Protein AF-A0A2K2CGJ8-F1 (afdb_monomer_lite)

Foldseek 3Di:
DFDDPVPPGPPDAPVVLLLLLVLLVVVQCVQAPVDDPDDDPSVVSNVVSVVVNQVQK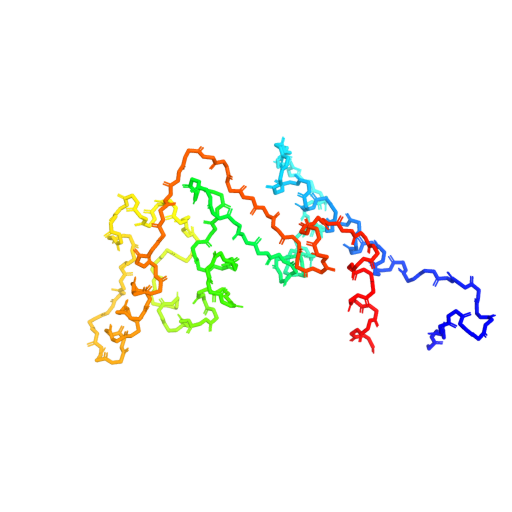AKDAALQQSAQQAQHRDFDDHGNCVVCVVLCVFFPCNRDTPNVCVVVVNPNSDGDDDDDPVVVVSVVVVCVRCVPDDHHPDHMHIFGNQDPVSDRDSVSSSVVVVVVD

Organism: Brachypodium distachyon (NCBI:txid15368)

pLDDT: mean 85.54, std 14.98, range [33.69, 97.56]

Radius of gyration: 19.13 Å; chains: 1; bounding box: 51×30×54 Å

Structure (mmCIF, N/CA/C/O backbone):
data_AF-A0A2K2CGJ8-F1
#
_entry.id   AF-A0A2K2CGJ8-F1
#
loop_
_atom_site.group_PDB
_atom_site.id
_atom_site.type_symbol
_atom_site.label_atom_id
_atom_site.label_alt_id
_atom_site.label_comp_id
_atom_site.label_asym_id
_atom_site.label_entity_id
_atom_site.label_seq_id
_atom_site.pdbx_PDB_ins_code
_atom_site.Cartn_x
_atom_site.Cartn_y
_atom_site.Cartn_z
_atom_site.occupancy
_atom_site.B_iso_or_equiv
_atom_site.auth_seq_id
_atom_site.auth_comp_id
_atom_site.auth_asym_id
_atom_site.auth_atom_id
_atom_site.pdbx_PDB_model_num
ATOM 1 N N . MET A 1 1 ? -27.701 -12.962 18.235 1.00 35.16 1 MET A N 1
ATOM 2 C CA . MET A 1 1 ? -28.283 -11.720 17.684 1.00 35.16 1 MET A CA 1
ATOM 3 C C . MET A 1 1 ? -28.213 -10.652 18.763 1.00 35.16 1 MET A C 1
ATOM 5 O O . MET A 1 1 ? -28.939 -10.769 19.740 1.00 35.16 1 MET A O 1
ATOM 9 N N . SER A 1 2 ? -27.298 -9.686 18.664 1.00 40.91 2 SER A N 1
ATOM 10 C CA . SER A 1 2 ? -27.231 -8.554 19.600 1.00 40.91 2 SER A CA 1
ATOM 11 C C . SER A 1 2 ? -27.582 -7.255 18.868 1.00 40.91 2 SER A C 1
ATOM 13 O O . SER A 1 2 ? -27.025 -6.940 17.819 1.00 40.91 2 SER A O 1
ATOM 15 N N . PHE A 1 3 ? -28.570 -6.538 19.408 1.00 33.69 3 PHE A N 1
ATOM 16 C CA . PHE A 1 3 ? -29.166 -5.333 18.823 1.00 33.69 3 PHE A CA 1
ATOM 17 C C . PHE A 1 3 ? -28.348 -4.058 19.113 1.00 33.69 3 PHE A C 1
ATOM 19 O O . PHE A 1 3 ? -27.523 -4.011 20.030 1.00 33.69 3 PHE A O 1
ATOM 26 N N . SER A 1 4 ? -28.560 -3.016 18.300 1.00 45.44 4 SER A N 1
ATOM 27 C CA . SER A 1 4 ? -27.913 -1.698 18.390 1.00 45.44 4 SER A CA 1
ATOM 28 C C . SER A 1 4 ? -28.458 -0.824 19.537 1.00 45.44 4 SER A C 1
ATOM 30 O O . SER A 1 4 ? -29.501 -1.099 20.128 1.00 45.44 4 SER A O 1
ATOM 32 N N . ARG A 1 5 ? -27.702 0.237 19.875 1.00 46.09 5 ARG A N 1
ATOM 33 C CA . ARG A 1 5 ? -27.913 1.130 21.037 1.00 46.09 5 ARG A CA 1
ATOM 34 C C . ARG A 1 5 ? -29.279 1.818 21.083 1.00 46.09 5 ARG A C 1
ATOM 36 O O . ARG A 1 5 ? -29.702 2.197 22.169 1.00 46.09 5 ARG A O 1
ATOM 43 N N . ASP A 1 6 ? -29.966 1.927 19.953 1.00 50.62 6 ASP A N 1
ATOM 44 C CA . ASP A 1 6 ? -31.247 2.632 19.856 1.00 50.62 6 ASP A CA 1
ATOM 45 C C . ASP A 1 6 ? -32.435 1.808 20.391 1.00 50.62 6 ASP A C 1
ATOM 47 O O . ASP A 1 6 ? -33.564 2.288 20.397 1.00 50.62 6 ASP A O 1
ATOM 51 N N . GLN A 1 7 ? -32.193 0.578 20.872 1.00 41.41 7 GLN A N 1
ATOM 52 C CA . GLN A 1 7 ? -33.225 -0.320 21.413 1.00 41.41 7 GLN A CA 1
ATOM 53 C C . GLN A 1 7 ? -32.940 -0.837 22.837 1.00 41.41 7 GLN A C 1
ATOM 55 O O . GLN A 1 7 ? -33.386 -1.919 23.207 1.00 41.41 7 GLN A O 1
ATOM 60 N N . GLY A 1 8 ? -32.188 -0.098 23.660 1.00 45.44 8 GLY A N 1
ATOM 61 C CA . GLY A 1 8 ? -32.084 -0.418 25.095 1.00 45.44 8 GLY A CA 1
ATOM 62 C C . GLY A 1 8 ? -31.336 -1.717 25.442 1.00 45.44 8 GLY A C 1
ATOM 63 O O . GLY A 1 8 ? -31.519 -2.260 26.528 1.00 45.44 8 GLY A O 1
ATOM 64 N N . GLY A 1 9 ? -30.470 -2.222 24.557 1.00 47.44 9 GLY A N 1
ATOM 65 C CA . GLY A 1 9 ? -29.533 -3.302 24.887 1.00 47.44 9 GLY A CA 1
ATOM 66 C C . GLY A 1 9 ? -28.352 -2.798 25.730 1.00 47.44 9 GLY A C 1
ATOM 67 O O . GLY A 1 9 ? -27.895 -1.676 25.525 1.00 47.44 9 GLY A O 1
ATOM 68 N N . LEU A 1 10 ? -27.811 -3.639 26.628 1.00 52.38 10 LEU A N 1
ATOM 69 C CA . LEU A 1 10 ? -26.759 -3.350 27.634 1.00 52.38 10 LEU A CA 1
ATOM 70 C C . LEU A 1 10 ? -25.434 -2.721 27.126 1.00 52.38 10 LEU A C 1
ATOM 72 O O . LEU A 1 10 ? -24.493 -2.551 27.897 1.00 52.38 10 LEU A O 1
ATOM 76 N N . GLY A 1 11 ? -25.310 -2.388 25.840 1.00 57.31 11 GLY A N 1
ATOM 77 C CA . GLY A 1 11 ? -24.117 -1.750 25.285 1.00 57.31 11 GLY A CA 1
ATOM 78 C C . GLY A 1 11 ? -22.876 -2.643 25.292 1.00 57.31 11 GLY A C 1
ATOM 79 O O . GLY A 1 11 ? -21.769 -2.117 25.176 1.00 57.31 11 GLY A O 1
ATOM 80 N N . VAL A 1 12 ? -23.051 -3.965 25.420 1.00 58.34 12 VAL A N 1
ATOM 81 C CA . VAL A 1 12 ? -21.955 -4.939 25.457 1.00 58.34 12 VAL A CA 1
ATOM 82 C C . VAL A 1 12 ? -21.163 -4.838 24.157 1.00 58.34 12 VAL A C 1
ATOM 84 O O . VAL A 1 12 ? -21.671 -5.101 23.067 1.00 58.34 12 VAL A O 1
ATOM 87 N N . THR A 1 13 ? -19.918 -4.386 24.272 1.00 70.44 13 THR A N 1
ATOM 88 C CA . THR A 1 13 ? -18.966 -4.354 23.165 1.00 70.44 13 THR A CA 1
ATOM 89 C C . THR A 1 13 ? -18.652 -5.775 22.727 1.00 70.44 13 THR A C 1
ATOM 91 O O . THR A 1 13 ? -18.338 -6.604 23.579 1.00 70.44 13 THR A O 1
ATOM 94 N N . ASP A 1 14 ? -18.674 -6.030 21.419 1.00 86.44 14 ASP A N 1
ATOM 95 C CA . ASP A 1 14 ? -18.171 -7.283 20.863 1.00 86.44 14 ASP A CA 1
ATOM 96 C C . ASP A 1 14 ? -16.671 -7.377 21.184 1.00 86.44 14 ASP A C 1
ATOM 98 O O . ASP A 1 14 ? -15.862 -6.559 20.722 1.00 86.44 14 ASP A O 1
ATOM 102 N N . LEU A 1 15 ? -16.326 -8.312 22.072 1.00 86.81 15 LEU A N 1
ATOM 103 C CA . LEU A 1 15 ? -14.975 -8.466 22.601 1.00 86.81 15 LEU A CA 1
ATOM 104 C C . LEU A 1 15 ? -13.996 -8.926 21.519 1.00 86.81 15 LEU A C 1
ATOM 106 O O . LEU A 1 15 ? -12.840 -8.499 21.547 1.00 86.81 15 LEU A O 1
ATOM 110 N N . ASP A 1 16 ? -14.457 -9.696 20.534 1.00 89.31 16 ASP A N 1
ATOM 111 C CA . ASP A 1 16 ? -13.624 -10.181 19.438 1.00 89.31 16 ASP A CA 1
ATOM 112 C C . ASP A 1 16 ? -13.281 -9.033 18.490 1.00 89.31 16 ASP A C 1
ATOM 114 O O . ASP A 1 16 ? -12.104 -8.775 18.216 1.00 89.31 16 ASP A O 1
ATOM 118 N N . ILE A 1 17 ? -14.278 -8.240 18.081 1.00 90.44 17 ILE A N 1
ATOM 119 C CA . ILE A 1 17 ? -14.049 -7.034 17.267 1.00 90.44 17 ILE A CA 1
ATOM 120 C C . ILE A 1 17 ? -13.163 -6.039 18.023 1.00 90.44 17 ILE A C 1
ATOM 122 O O . ILE A 1 17 ? -12.276 -5.398 17.440 1.00 90.44 17 ILE A O 1
ATOM 126 N N . LYS A 1 18 ? -13.372 -5.895 19.336 1.00 90.62 18 LYS A N 1
ATOM 127 C CA . LYS A 1 18 ? -12.548 -5.024 20.177 1.00 90.62 18 LYS A CA 1
ATOM 128 C C . LYS A 1 18 ? -11.099 -5.506 20.230 1.00 90.62 18 LYS A C 1
ATOM 130 O O . LYS A 1 18 ? -10.203 -4.672 20.084 1.00 90.62 18 LYS A O 1
ATOM 135 N N . ASN A 1 19 ? -10.867 -6.808 20.388 1.00 92.00 19 ASN A N 1
ATOM 136 C CA . ASN A 1 19 ? -9.536 -7.408 20.387 1.00 92.00 19 ASN A CA 1
ATOM 137 C C . ASN A 1 19 ? -8.836 -7.216 19.032 1.00 92.00 19 ASN A C 1
ATOM 139 O O . ASN A 1 19 ? -7.721 -6.694 18.990 1.00 92.00 19 ASN A O 1
ATOM 143 N N . ILE A 1 20 ? -9.525 -7.501 17.918 1.00 92.38 20 ILE A N 1
ATOM 144 C CA . ILE A 1 20 ? -9.023 -7.238 16.556 1.00 92.38 20 ILE A CA 1
ATOM 145 C C . ILE A 1 20 ? -8.620 -5.768 16.412 1.00 92.38 20 ILE A C 1
ATOM 147 O O . ILE A 1 20 ? -7.533 -5.450 15.928 1.00 92.38 20 ILE A O 1
ATOM 151 N N . SER A 1 21 ? -9.466 -4.854 16.891 1.00 93.00 21 SER A N 1
ATOM 152 C CA . SER A 1 21 ? -9.197 -3.420 16.799 1.00 93.00 21 SER 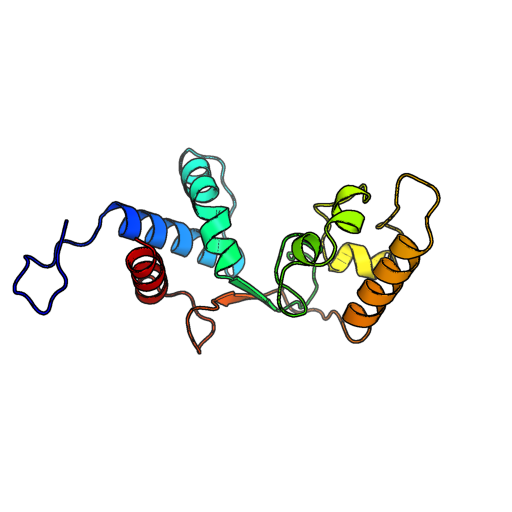A CA 1
ATOM 153 C C . SER A 1 21 ? -7.973 -2.987 17.610 1.00 93.00 21 SER A C 1
ATOM 155 O O . SER A 1 21 ? -7.242 -2.085 17.196 1.00 93.00 21 SER A O 1
ATOM 157 N N . LEU A 1 22 ? -7.721 -3.617 18.758 1.00 92.25 22 LEU A N 1
ATOM 158 C CA . LEU A 1 22 ? -6.537 -3.355 19.576 1.00 92.25 22 LEU A CA 1
ATOM 159 C C . LEU A 1 22 ? -5.265 -3.910 18.929 1.00 92.25 22 LEU A C 1
ATOM 161 O O . LEU A 1 22 ? -4.258 -3.206 18.894 1.00 92.25 22 LEU A O 1
ATOM 165 N N . LEU A 1 23 ? -5.307 -5.115 18.360 1.00 92.88 23 LEU A N 1
ATOM 166 C CA . LEU A 1 23 ? -4.177 -5.686 17.620 1.00 92.88 23 LEU A CA 1
ATOM 167 C C . LEU A 1 23 ? -3.825 -4.837 16.386 1.00 92.88 23 LEU A C 1
ATOM 169 O O . LEU A 1 23 ? -2.656 -4.525 16.163 1.00 92.88 23 LEU A O 1
ATOM 173 N N . CYS A 1 24 ? -4.822 -4.347 15.644 1.00 92.81 24 CYS A N 1
ATOM 174 C CA . CYS A 1 24 ? -4.601 -3.406 14.542 1.00 92.81 24 CYS A CA 1
ATOM 175 C C . CYS A 1 24 ? -4.006 -2.065 15.004 1.00 92.81 24 CYS A C 1
ATOM 177 O O . CYS A 1 24 ? -3.201 -1.479 14.284 1.00 92.81 24 CYS A O 1
ATOM 179 N N . LYS A 1 25 ? -4.336 -1.587 16.213 1.00 91.81 25 LYS A N 1
ATOM 180 C CA . LYS A 1 25 ? -3.686 -0.399 16.793 1.00 91.81 25 LYS A CA 1
ATOM 181 C C . LYS A 1 25 ? -2.189 -0.627 17.001 1.00 91.81 25 LYS A C 1
ATOM 183 O O . LYS A 1 25 ? -1.398 0.288 16.800 1.00 91.81 25 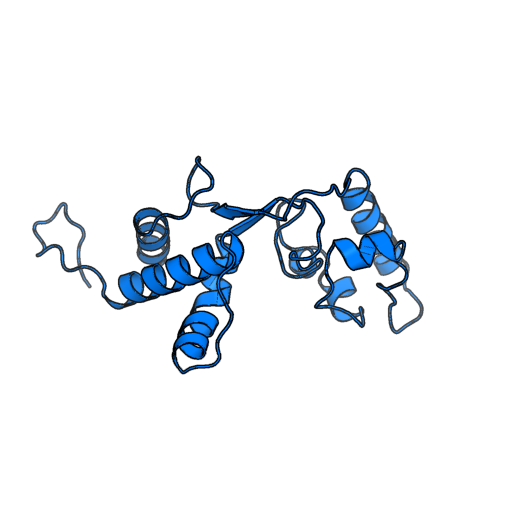LYS A O 1
ATOM 188 N N . TRP A 1 26 ? -1.798 -1.831 17.411 1.00 90.69 26 TRP A N 1
ATOM 189 C CA . TRP A 1 26 ? -0.388 -2.187 17.547 1.00 90.69 26 TRP A CA 1
ATOM 190 C C . TRP A 1 26 ? 0.318 -2.277 16.195 1.00 90.69 26 TRP A C 1
ATOM 192 O O . TRP A 1 26 ? 1.419 -1.747 16.069 1.00 90.69 26 TRP A O 1
ATOM 202 N N . LEU A 1 27 ? -0.324 -2.851 15.172 1.00 90.75 27 LEU A N 1
ATOM 203 C CA . LEU A 1 27 ? 0.196 -2.812 13.799 1.00 90.75 27 LEU A CA 1
ATOM 204 C C . LEU A 1 27 ? 0.385 -1.372 13.302 1.00 90.75 27 LEU A C 1
ATOM 206 O O . LEU A 1 27 ? 1.431 -1.058 12.750 1.00 90.75 27 LEU A O 1
ATOM 210 N N . TRP A 1 28 ? -0.571 -0.475 13.568 1.00 91.94 28 TRP A N 1
ATOM 211 C CA . TRP A 1 28 ? -0.449 0.943 13.213 1.00 91.94 28 TRP A CA 1
ATOM 212 C C . TRP A 1 28 ? 0.797 1.599 13.806 1.00 91.94 28 TRP A C 1
ATOM 214 O O . TRP A 1 28 ? 1.510 2.316 13.103 1.00 91.94 28 TRP A O 1
ATOM 224 N N . LYS A 1 29 ? 1.067 1.335 15.088 1.00 88.69 29 LYS A N 1
ATOM 225 C CA . LYS A 1 29 ? 2.272 1.832 15.755 1.00 88.69 29 LYS A CA 1
ATOM 226 C C . LYS A 1 29 ? 3.533 1.272 15.117 1.00 88.69 29 LYS A C 1
ATOM 228 O O . LYS A 1 29 ? 4.439 2.030 14.839 1.00 88.69 29 LYS A O 1
ATOM 233 N N . LEU A 1 30 ? 3.582 -0.026 14.823 1.00 86.38 30 LEU A N 1
ATOM 234 C CA . LEU A 1 30 ? 4.751 -0.641 14.182 1.00 86.38 30 LEU A CA 1
ATOM 235 C C . LEU A 1 30 ? 5.050 -0.084 12.780 1.00 86.38 30 LEU A C 1
ATOM 237 O O . LEU A 1 30 ? 6.194 -0.151 12.340 1.00 86.38 30 LEU A O 1
ATOM 241 N N . GLU A 1 31 ? 4.035 0.411 12.069 1.00 85.19 31 GLU A N 1
ATOM 242 C CA . GLU A 1 31 ? 4.195 0.966 10.722 1.00 85.19 31 GLU A CA 1
ATOM 243 C C . GLU A 1 31 ? 4.641 2.432 10.704 1.00 85.19 31 GLU A C 1
ATOM 245 O O . GLU A 1 31 ? 5.340 2.832 9.777 1.00 85.19 31 GLU A O 1
ATOM 250 N N . ASN A 1 32 ? 4.234 3.234 11.691 1.00 83.81 32 ASN A N 1
ATOM 251 C CA . ASN A 1 32 ? 4.507 4.679 11.721 1.00 83.81 32 ASN A CA 1
ATOM 252 C C . ASN A 1 32 ? 5.461 5.114 12.846 1.00 83.81 32 ASN A C 1
ATOM 254 O O . ASN A 1 32 ? 5.940 6.242 12.836 1.00 83.81 32 ASN A O 1
ATOM 258 N N . GLU A 1 33 ? 5.726 4.248 13.818 1.00 77.81 33 GLU A N 1
ATOM 259 C CA . GLU A 1 33 ? 6.644 4.470 14.935 1.00 77.81 33 GLU A CA 1
ATOM 260 C C . GLU A 1 33 ? 7.754 3.404 14.852 1.00 77.81 33 GLU A C 1
ATOM 262 O O . GLU A 1 33 ? 7.507 2.277 14.414 1.00 77.81 33 GLU A O 1
ATOM 267 N N . ASP A 1 34 ? 8.983 3.723 15.277 1.00 59.44 34 ASP A N 1
ATOM 268 C CA . ASP A 1 34 ? 10.110 2.772 15.289 1.00 59.44 34 ASP A CA 1
ATOM 269 C C . ASP A 1 34 ? 9.960 1.719 16.407 1.00 59.44 34 ASP A C 1
ATOM 271 O O . ASP A 1 34 ? 10.723 1.639 17.373 1.00 59.44 34 ASP A O 1
ATOM 275 N N . GLY A 1 35 ? 8.927 0.887 16.293 1.00 60.06 35 GLY A N 1
ATOM 276 C CA . GLY A 1 35 ? 8.672 -0.230 17.186 1.00 60.06 35 GLY A CA 1
ATOM 277 C C . GLY A 1 35 ? 9.560 -1.431 16.852 1.00 60.06 35 GLY A C 1
ATOM 278 O O . GLY A 1 35 ? 9.640 -1.887 15.710 1.00 60.06 35 GLY A O 1
ATOM 279 N N . LYS A 1 36 ? 10.213 -2.001 17.869 1.00 58.56 36 LYS A N 1
ATOM 280 C CA . LYS A 1 36 ? 11.026 -3.217 17.715 1.00 58.56 36 LYS A CA 1
ATOM 281 C C . LYS A 1 36 ? 10.138 -4.427 17.412 1.00 58.56 36 LYS A C 1
ATOM 283 O O . LYS A 1 36 ? 9.244 -4.766 18.188 1.00 58.56 36 LYS A O 1
ATOM 288 N N . ARG A 1 37 ? 10.426 -5.131 16.311 1.00 60.84 37 ARG A N 1
ATOM 289 C CA . ARG A 1 37 ? 9.778 -6.408 15.981 1.00 60.84 37 ARG A CA 1
ATOM 290 C C . ARG A 1 37 ? 10.347 -7.537 16.861 1.00 60.84 37 ARG A C 1
ATOM 292 O O . ARG A 1 37 ? 11.431 -8.020 16.568 1.00 60.84 37 ARG A O 1
ATOM 299 N N . GLY A 1 38 ? 9.690 -7.929 17.960 1.00 59.06 38 GLY A N 1
ATOM 300 C CA . GLY A 1 38 ? 10.250 -8.913 18.915 1.00 59.06 38 GLY A CA 1
ATOM 301 C C . GLY A 1 38 ? 9.469 -10.225 19.034 1.00 59.06 38 GLY A C 1
ATOM 302 O O . GLY A 1 38 ? 8.394 -10.209 19.611 1.00 59.06 38 GLY A O 1
ATOM 303 N N . GLN A 1 39 ? 9.998 -11.350 18.547 1.00 53.25 39 GLN A N 1
ATOM 304 C CA . GLN A 1 39 ? 9.302 -12.647 18.449 1.00 53.25 39 GLN A CA 1
ATOM 305 C C . GLN A 1 39 ? 8.717 -13.148 19.792 1.00 53.25 39 GLN A C 1
ATOM 307 O O . GLN A 1 39 ? 9.444 -13.420 20.740 1.00 53.25 39 GLN A O 1
ATOM 312 N N . SER A 1 40 ? 7.389 -13.272 19.862 1.00 63.34 40 SER A N 1
ATOM 313 C CA . SER A 1 40 ? 6.611 -13.818 20.985 1.00 63.34 40 SER A CA 1
ATOM 314 C C . SER A 1 40 ? 5.210 -14.219 20.491 1.00 63.34 40 SER A C 1
ATOM 316 O O . SER A 1 40 ? 4.842 -13.879 19.363 1.00 63.34 40 SER A O 1
ATOM 318 N N . HIS A 1 41 ? 4.401 -14.889 21.323 1.00 66.44 41 HIS A N 1
ATOM 319 C CA . HIS A 1 41 ? 2.990 -15.221 21.034 1.00 66.44 41 HIS A CA 1
ATOM 320 C C . HIS A 1 41 ? 2.146 -14.018 20.580 1.00 66.44 41 HIS A C 1
ATOM 322 O O . HIS A 1 41 ? 1.177 -14.171 19.837 1.00 66.44 41 HIS A O 1
ATOM 328 N N . PHE A 1 42 ? 2.560 -12.805 20.946 1.00 78.81 42 PHE A N 1
ATOM 329 C CA . PHE A 1 42 ? 1.966 -11.566 20.462 1.00 78.81 42 PHE A CA 1
ATOM 330 C C . PHE A 1 42 ? 2.030 -11.428 18.929 1.00 78.81 42 PHE A C 1
ATOM 332 O O . PHE A 1 42 ? 1.060 -10.990 18.314 1.00 78.81 42 PHE A O 1
ATOM 339 N N . TRP A 1 43 ? 3.119 -11.868 18.280 1.00 79.06 43 TRP A N 1
ATOM 340 C CA . TRP A 1 43 ? 3.250 -11.811 16.816 1.00 79.06 43 TRP A CA 1
ATOM 341 C C . TRP A 1 43 ? 2.266 -12.706 16.093 1.00 79.06 43 TRP A C 1
ATOM 343 O O . TRP A 1 43 ? 1.781 -12.323 15.033 1.00 79.06 43 TRP A O 1
ATOM 353 N N . GLN A 1 44 ? 1.943 -13.868 16.659 1.00 81.56 44 GLN A N 1
ATOM 354 C CA . GLN A 1 44 ? 0.928 -14.741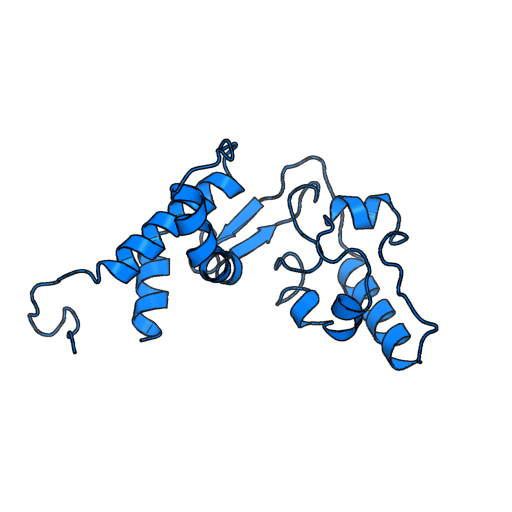 16.075 1.00 81.56 44 GLN A CA 1
ATOM 355 C C . GLN A 1 44 ? -0.428 -14.026 16.050 1.00 81.56 44 GLN A C 1
ATOM 357 O O . GLN A 1 44 ? -1.078 -14.002 15.007 1.00 81.56 44 GLN A O 1
ATOM 362 N N . GLY A 1 45 ? -0.795 -13.345 17.142 1.00 85.75 45 GLY A N 1
ATOM 363 C CA . GLY A 1 45 ? -1.999 -12.509 17.195 1.00 85.75 45 GLY A CA 1
ATOM 364 C C . GLY A 1 45 ? -1.982 -11.358 16.180 1.00 85.75 45 GLY A C 1
ATOM 365 O O . GLY A 1 45 ? -2.965 -11.136 15.478 1.00 85.75 45 GLY A O 1
ATOM 366 N N . LEU A 1 46 ? -0.849 -10.663 16.024 1.00 86.31 46 LEU A N 1
ATOM 367 C CA . LEU A 1 46 ? -0.708 -9.613 15.005 1.00 86.31 46 LEU A CA 1
ATOM 368 C C . LEU A 1 46 ? -0.873 -10.154 13.576 1.00 86.31 46 LEU A C 1
ATOM 370 O O . LEU A 1 46 ? -1.524 -9.519 12.747 1.00 86.31 46 LEU A O 1
ATOM 374 N N . MET A 1 47 ? -0.310 -11.328 13.279 1.00 86.25 47 MET A N 1
ATOM 375 C CA . MET A 1 47 ? -0.394 -11.933 11.946 1.00 86.25 47 MET A CA 1
ATOM 376 C C . MET A 1 47 ? -1.821 -12.362 11.590 1.00 86.25 47 MET A C 1
ATOM 378 O O . MET A 1 47 ? -2.200 -12.251 10.426 1.00 86.25 47 MET A O 1
ATOM 382 N N . GLN A 1 48 ? -2.638 -12.756 12.571 1.00 89.50 48 GLN A N 1
ATOM 383 C CA . GLN A 1 48 ? -4.054 -13.082 12.350 1.00 89.50 48 GLN A CA 1
ATOM 384 C C . GLN A 1 48 ? -4.869 -11.880 11.852 1.00 89.50 48 GLN A C 1
ATOM 386 O O . GLN A 1 48 ? -5.775 -12.045 11.039 1.00 89.50 48 GLN A O 1
ATOM 391 N N . VAL A 1 49 ? -4.533 -10.660 12.287 1.00 92.62 49 VAL A N 1
ATOM 392 C CA . VAL A 1 49 ? -5.253 -9.436 11.888 1.00 92.62 49 VAL A CA 1
ATOM 393 C C . VAL A 1 49 ? -4.558 -8.650 10.772 1.00 92.62 49 VAL A C 1
ATOM 395 O O . VAL A 1 49 ? -5.088 -7.641 10.304 1.00 92.62 49 VAL A O 1
ATOM 398 N N . LYS A 1 50 ? -3.387 -9.109 10.309 1.00 89.56 50 LYS A N 1
ATOM 399 C CA . LYS A 1 50 ? -2.548 -8.404 9.328 1.00 89.56 50 LYS A CA 1
ATOM 400 C C . LYS A 1 50 ? -3.308 -8.058 8.048 1.00 89.56 50 LYS A C 1
ATOM 402 O O . LYS A 1 50 ? -3.240 -6.921 7.597 1.00 89.56 50 LYS A O 1
ATOM 407 N N . ASN A 1 51 ? -4.070 -8.998 7.492 1.00 89.31 51 ASN A N 1
ATOM 408 C CA . ASN A 1 51 ? -4.815 -8.762 6.251 1.00 89.31 51 ASN A CA 1
ATOM 409 C C . ASN A 1 51 ? -5.944 -7.740 6.437 1.00 89.31 51 ASN A C 1
ATOM 411 O O . ASN A 1 51 ? -6.149 -6.889 5.575 1.00 89.31 51 ASN A O 1
ATOM 415 N N . ILE A 1 52 ? -6.645 -7.776 7.578 1.00 92.81 52 ILE A N 1
ATOM 416 C CA . ILE A 1 52 ? -7.665 -6.770 7.919 1.00 92.81 52 ILE A CA 1
ATOM 417 C C . ILE A 1 52 ? -7.015 -5.387 7.967 1.00 92.81 52 ILE A C 1
ATOM 419 O O . ILE A 1 52 ? -7.519 -4.445 7.355 1.00 92.81 52 ILE A O 1
ATOM 423 N N . PHE A 1 53 ? -5.881 -5.282 8.660 1.00 93.25 53 PHE A N 1
ATOM 424 C CA . PHE A 1 53 ? -5.130 -4.042 8.784 1.00 93.25 53 PHE A CA 1
ATOM 425 C C . PHE A 1 53 ? -4.660 -3.512 7.424 1.00 93.25 53 PHE A C 1
ATOM 427 O O . PHE A 1 53 ? -4.990 -2.381 7.078 1.00 93.25 53 PHE A O 1
ATOM 434 N N . ILE A 1 54 ? -3.962 -4.328 6.625 1.00 89.44 54 ILE A N 1
ATOM 435 C CA . ILE A 1 54 ? -3.448 -3.936 5.300 1.00 89.44 54 ILE A CA 1
ATOM 436 C C . ILE A 1 54 ? -4.586 -3.460 4.396 1.00 89.44 54 ILE A C 1
ATOM 438 O O . ILE A 1 54 ? -4.472 -2.412 3.763 1.00 89.44 54 ILE A O 1
ATOM 442 N N . ASN A 1 55 ? -5.724 -4.156 4.398 1.00 90.94 55 ASN A N 1
ATOM 443 C CA . ASN A 1 55 ? -6.884 -3.774 3.593 1.00 90.94 55 ASN A CA 1
ATOM 444 C C . ASN A 1 55 ? -7.497 -2.429 4.005 1.00 90.94 55 ASN A C 1
ATOM 446 O O . ASN A 1 55 ? -8.154 -1.786 3.186 1.00 90.94 55 ASN A O 1
ATOM 450 N N . CYS A 1 56 ? -7.267 -1.974 5.237 1.00 94.31 56 CYS A N 1
ATOM 451 C CA . CYS A 1 56 ? -7.700 -0.668 5.733 1.00 94.31 56 CYS A CA 1
ATOM 452 C C . CYS A 1 56 ? -6.637 0.427 5.562 1.00 94.31 56 CYS A C 1
ATOM 454 O O . CYS A 1 56 ? -6.911 1.592 5.849 1.00 94.31 56 CYS A O 1
ATOM 456 N N . CYS A 1 57 ? -5.458 0.082 5.049 1.00 95.06 57 CYS A N 1
ATOM 457 C CA . CYS A 1 57 ? -4.333 0.989 4.888 1.00 95.06 57 CYS A CA 1
ATOM 458 C C . CYS A 1 57 ? -4.065 1.323 3.416 1.00 95.06 57 CYS A C 1
ATOM 460 O O . CYS A 1 57 ? -4.372 0.557 2.499 1.00 95.06 57 CYS A O 1
ATOM 462 N N . ARG A 1 58 ? -3.477 2.498 3.205 1.00 96.19 58 ARG A N 1
ATOM 463 C CA . ARG A 1 58 ? -2.780 2.905 1.984 1.00 96.19 58 ARG A CA 1
ATOM 464 C C . ARG A 1 58 ? -1.379 3.361 2.382 1.00 96.19 58 ARG A C 1
ATOM 466 O O . ARG A 1 58 ? -1.213 3.964 3.437 1.00 96.19 58 ARG A O 1
ATOM 473 N N . LYS A 1 59 ? -0.377 3.104 1.554 1.00 96.19 59 LYS A N 1
ATOM 474 C CA . LYS A 1 59 ? 0.981 3.611 1.753 1.00 96.19 59 LYS A CA 1
ATOM 475 C C . LYS A 1 59 ? 1.171 4.915 0.990 1.00 96.19 59 LYS A C 1
ATOM 477 O O . LYS A 1 59 ? 0.868 5.002 -0.199 1.00 96.19 59 LYS A O 1
ATOM 482 N N . GLN A 1 60 ? 1.660 5.930 1.688 1.00 96.06 60 GLN A N 1
ATOM 483 C CA . GLN A 1 60 ? 2.240 7.118 1.084 1.00 96.06 60 GLN A CA 1
ATOM 484 C C . GLN A 1 60 ? 3.746 6.886 1.000 1.00 96.06 60 GLN A C 1
ATOM 486 O O . GLN A 1 60 ? 4.431 6.860 2.021 1.00 96.06 60 GLN A O 1
ATOM 491 N N . VAL A 1 61 ? 4.236 6.675 -0.218 1.00 97.06 61 VAL A N 1
ATOM 492 C CA . VAL A 1 61 ? 5.646 6.364 -0.458 1.00 97.06 61 VAL A CA 1
ATOM 493 C C . VAL A 1 61 ? 6.491 7.628 -0.339 1.00 97.06 61 VAL A C 1
ATOM 495 O O . VAL A 1 61 ? 6.181 8.636 -0.976 1.00 97.06 61 VAL A O 1
ATOM 498 N N . GLY A 1 62 ? 7.539 7.555 0.478 1.00 96.81 62 GLY A N 1
ATOM 499 C CA . GLY A 1 62 ? 8.640 8.512 0.534 1.00 96.81 62 GLY A CA 1
ATOM 500 C C . GLY A 1 62 ? 9.869 7.884 -0.114 1.00 96.81 62 GLY A C 1
ATOM 501 O O . GLY A 1 62 ? 9.990 7.860 -1.340 1.00 96.81 62 GLY A O 1
ATOM 502 N N . ASN A 1 63 ? 10.744 7.306 0.703 1.00 97.12 63 ASN A N 1
ATOM 503 C CA . ASN A 1 63 ? 11.945 6.603 0.260 1.00 97.12 63 ASN A CA 1
ATOM 504 C C . ASN A 1 63 ? 11.677 5.212 -0.336 1.00 97.12 63 ASN A C 1
ATOM 506 O O . ASN A 1 63 ? 12.525 4.684 -1.053 1.00 97.12 63 ASN A O 1
ATOM 510 N N . GLY A 1 64 ? 10.504 4.624 -0.085 1.00 97.56 64 GLY A N 1
ATOM 511 C CA . GLY A 1 64 ? 10.056 3.348 -0.636 1.00 97.56 64 GLY A CA 1
ATOM 512 C C . GLY A 1 64 ? 10.697 2.106 -0.024 1.00 97.56 64 GLY A C 1
ATOM 513 O O . GLY A 1 64 ? 10.508 1.018 -0.572 1.00 97.56 64 GLY A O 1
ATOM 514 N N . ASP A 1 65 ? 11.481 2.225 1.049 1.00 96.00 65 ASP A N 1
ATOM 515 C CA . ASP A 1 65 ? 12.200 1.094 1.647 1.00 96.00 65 ASP A CA 1
ATOM 516 C C . ASP A 1 65 ? 11.281 0.179 2.471 1.00 96.00 65 ASP A C 1
ATOM 518 O O . ASP A 1 65 ? 11.527 -1.028 2.549 1.00 96.00 65 ASP A O 1
ATOM 522 N N . ARG A 1 66 ? 10.215 0.728 3.070 1.00 93.19 66 ARG A N 1
ATOM 523 C CA . ARG A 1 66 ? 9.283 -0.002 3.951 1.00 93.19 66 ARG A CA 1
ATOM 524 C C . ARG A 1 66 ? 7.946 -0.326 3.276 1.00 93.19 66 ARG A C 1
ATOM 526 O O . ARG A 1 66 ? 7.054 -0.842 3.940 1.00 93.19 66 ARG A O 1
ATOM 533 N N . THR A 1 67 ? 7.823 -0.069 1.976 1.00 95.75 67 THR A N 1
ATOM 534 C CA . THR A 1 67 ? 6.616 -0.349 1.192 1.00 95.75 67 THR A CA 1
ATOM 535 C C . THR A 1 67 ? 6.848 -1.499 0.221 1.00 95.75 67 THR A C 1
ATOM 537 O O . THR A 1 67 ? 7.720 -1.416 -0.646 1.00 95.75 67 THR A O 1
ATOM 540 N N . CYS A 1 68 ? 6.054 -2.564 0.319 1.00 95.69 68 CYS A N 1
ATOM 541 C CA . CYS A 1 68 ? 6.066 -3.668 -0.632 1.00 95.69 68 CYS A CA 1
ATOM 542 C C . CYS A 1 68 ? 5.420 -3.249 -1.958 1.00 95.69 68 CYS A C 1
ATOM 544 O O . CYS A 1 68 ? 4.265 -2.831 -2.008 1.00 95.69 68 CYS A O 1
ATOM 546 N N . PHE A 1 69 ? 6.163 -3.416 -3.051 1.00 96.81 69 PHE A N 1
ATOM 547 C CA . PHE A 1 69 ? 5.752 -3.015 -4.389 1.00 96.81 69 PHE A CA 1
ATOM 548 C C . PHE A 1 69 ? 4.471 -3.721 -4.848 1.00 96.81 69 PHE A C 1
ATOM 550 O O . PHE A 1 69 ? 3.610 -3.092 -5.451 1.00 96.81 69 PHE A O 1
ATOM 557 N N . TRP A 1 70 ? 4.320 -5.018 -4.584 1.00 95.81 70 TRP A N 1
ATOM 558 C CA . TRP A 1 70 ? 3.183 -5.768 -5.120 1.00 95.81 70 TRP A CA 1
ATOM 559 C C . TRP A 1 70 ? 1.970 -5.790 -4.193 1.00 95.81 70 TRP A C 1
ATOM 561 O O . TRP A 1 70 ? 0.846 -5.616 -4.661 1.00 95.81 70 TRP A O 1
ATOM 571 N N . GLU A 1 71 ? 2.189 -6.024 -2.902 1.00 93.75 71 GLU A N 1
ATOM 572 C CA . GLU A 1 71 ? 1.120 -6.425 -1.977 1.00 93.75 71 GLU A CA 1
ATOM 573 C C . GLU A 1 71 ? 0.474 -5.267 -1.222 1.00 93.75 71 GLU A C 1
ATOM 575 O O . GLU A 1 71 ? -0.613 -5.425 -0.669 1.00 93.75 71 GLU A O 1
ATOM 580 N N . GLU A 1 72 ? 1.105 -4.094 -1.210 1.00 94.69 72 GLU A N 1
ATOM 581 C CA . GLU A 1 72 ? 0.566 -2.931 -0.516 1.00 94.69 72 GLU A CA 1
ATOM 582 C C . GLU A 1 72 ? -0.097 -1.946 -1.478 1.00 94.69 72 GLU A C 1
ATOM 584 O O . GLU A 1 72 ? 0.296 -1.773 -2.632 1.00 94.69 72 GLU A O 1
ATOM 589 N N . HIS A 1 73 ? -1.133 -1.264 -0.990 1.00 96.12 73 HIS A N 1
ATOM 590 C CA . HIS A 1 73 ? -1.817 -0.217 -1.741 1.00 96.12 73 HIS A CA 1
ATOM 591 C C . HIS A 1 73 ? -1.006 1.075 -1.656 1.00 96.12 73 HIS A C 1
ATOM 593 O O . HIS A 1 73 ? -1.274 1.923 -0.812 1.00 96.12 73 HIS A O 1
ATOM 599 N N . TRP A 1 74 ? -0.002 1.229 -2.512 1.00 96.69 74 TRP A N 1
ATOM 600 C CA . TRP A 1 74 ? 0.868 2.412 -2.520 1.00 96.69 74 TRP A CA 1
ATOM 601 C C . TRP A 1 74 ? 0.659 3.320 -3.738 1.00 96.69 74 TRP A C 1
ATOM 603 O O . TRP A 1 74 ? 0.952 4.514 -3.694 1.00 96.69 74 TRP A O 1
ATOM 613 N N . ILE A 1 75 ? 0.063 2.784 -4.803 1.00 96.69 75 ILE A N 1
ATOM 614 C CA . ILE A 1 75 ? -0.250 3.506 -6.035 1.00 96.69 75 ILE A CA 1
ATOM 615 C C . ILE A 1 75 ? -1.612 3.080 -6.581 1.00 96.69 75 ILE A C 1
ATOM 617 O O . ILE A 1 75 ? -2.058 1.961 -6.343 1.00 96.69 75 ILE A O 1
ATOM 621 N N . GLY A 1 76 ? -2.278 3.984 -7.299 1.00 93.88 76 GLY A N 1
ATOM 622 C CA . GLY A 1 76 ? -3.604 3.731 -7.856 1.00 93.88 76 GLY A CA 1
ATOM 623 C C . GLY A 1 76 ? -4.670 3.486 -6.784 1.00 93.88 76 GLY A C 1
ATOM 624 O O . GLY A 1 76 ? -4.659 4.085 -5.706 1.00 93.88 76 GLY A O 1
ATOM 625 N N . ASP A 1 77 ? -5.606 2.608 -7.113 1.00 92.31 77 ASP A N 1
ATOM 626 C CA . ASP A 1 77 ? -6.841 2.310 -6.389 1.00 92.31 77 ASP A CA 1
ATOM 627 C C . ASP A 1 77 ? -6.820 0.966 -5.639 1.00 92.31 77 ASP A C 1
ATOM 629 O O . ASP A 1 77 ? -7.638 0.754 -4.745 1.00 92.31 77 ASP A O 1
ATOM 633 N N . ALA A 1 78 ? -5.856 0.094 -5.941 1.00 93.12 78 ALA A N 1
ATOM 634 C CA . ALA A 1 78 ? -5.676 -1.210 -5.309 1.00 93.12 78 ALA A CA 1
ATOM 635 C C . ALA A 1 78 ? -4.193 -1.638 -5.321 1.00 93.12 78 ALA A C 1
ATOM 637 O O . ALA A 1 78 ? -3.404 -1.084 -6.092 1.00 93.12 78 ALA A O 1
ATOM 638 N N . PRO A 1 79 ? -3.793 -2.641 -4.511 1.00 95.62 79 PRO A N 1
ATOM 639 C CA . PRO A 1 79 ? -2.477 -3.263 -4.625 1.00 95.62 79 PRO A CA 1
ATOM 640 C C . PRO A 1 79 ? -2.185 -3.767 -6.044 1.00 95.62 79 PRO A C 1
ATOM 642 O O . PRO A 1 79 ? -3.072 -4.268 -6.747 1.00 95.62 79 PRO A O 1
ATOM 645 N N . LEU A 1 80 ? -0.921 -3.682 -6.459 1.00 96.06 80 LEU A N 1
ATOM 646 C CA . LEU A 1 80 ? -0.507 -4.086 -7.804 1.00 96.06 80 LEU A CA 1
ATOM 647 C C . LEU A 1 80 ? -0.676 -5.592 -8.044 1.00 96.06 80 LEU A C 1
ATOM 649 O O . LEU A 1 80 ? -0.921 -5.985 -9.182 1.00 96.06 80 LEU A O 1
ATOM 653 N N . CYS A 1 81 ? -0.599 -6.434 -7.008 1.00 95.06 81 CYS A N 1
ATOM 654 C CA . CYS A 1 81 ? -0.882 -7.868 -7.124 1.00 95.06 81 CYS A CA 1
ATOM 655 C C . CYS A 1 81 ? -2.346 -8.153 -7.493 1.00 95.06 81 CYS A C 1
ATOM 657 O O . CYS A 1 81 ? -2.607 -9.083 -8.252 1.00 95.06 81 CYS A O 1
ATOM 659 N N . SER A 1 82 ? -3.287 -7.324 -7.033 1.00 94.94 82 SER A N 1
ATOM 660 C CA . SER A 1 82 ? -4.703 -7.430 -7.396 1.00 94.94 82 SER A CA 1
ATOM 661 C C . SER A 1 82 ? -4.969 -6.904 -8.806 1.00 94.94 82 SER A C 1
ATOM 663 O O . SER A 1 82 ? -5.781 -7.475 -9.528 1.00 94.94 82 SER A O 1
ATOM 665 N N . LYS A 1 83 ? -4.279 -5.829 -9.213 1.00 95.12 83 LYS A N 1
ATOM 666 C CA . LYS A 1 83 ? -4.450 -5.203 -10.536 1.00 95.12 83 LYS A CA 1
ATOM 667 C C . LYS A 1 83 ? -3.748 -5.966 -11.662 1.00 95.12 83 LYS A C 1
ATOM 669 O O . LYS A 1 83 ? -4.253 -6.021 -12.777 1.00 95.12 83 LYS A O 1
ATOM 674 N N . PHE A 1 84 ? -2.599 -6.572 -11.370 1.00 93.94 84 PHE A N 1
ATOM 675 C CA . PHE A 1 84 ? -1.776 -7.309 -12.330 1.00 93.94 84 PHE A CA 1
ATOM 676 C C . PHE A 1 84 ? -1.434 -8.722 -11.813 1.00 93.94 84 PHE A C 1
ATOM 678 O O . PHE A 1 84 ? -0.251 -9.064 -11.685 1.00 93.94 84 PHE A O 1
ATOM 685 N N . PRO A 1 85 ? -2.436 -9.582 -11.540 1.00 93.50 85 PRO A N 1
ATOM 686 C CA . PRO A 1 85 ? -2.224 -10.885 -10.902 1.00 93.50 85 PRO A CA 1
ATOM 687 C C . PRO A 1 85 ? -1.318 -11.803 -11.726 1.00 93.50 85 PRO A C 1
ATOM 689 O O . PRO A 1 85 ? -0.492 -12.535 -11.182 1.00 93.50 85 PRO A O 1
ATOM 692 N N . ARG A 1 86 ? -1.396 -11.722 -13.059 1.00 89.75 86 ARG A N 1
ATOM 693 C CA . ARG A 1 86 ? -0.530 -12.494 -13.957 1.00 89.75 86 ARG A CA 1
ATOM 694 C C . ARG A 1 86 ? 0.938 -12.086 -13.845 1.00 89.75 86 ARG A C 1
ATOM 696 O O . ARG A 1 86 ? 1.798 -12.957 -13.758 1.00 89.75 86 ARG A O 1
ATOM 703 N N . LEU A 1 87 ? 1.236 -10.784 -13.804 1.00 90.12 87 LEU A N 1
ATOM 704 C CA . LEU A 1 87 ? 2.609 -10.305 -13.605 1.00 90.12 87 LEU A CA 1
ATOM 705 C C . LEU A 1 87 ? 3.128 -10.690 -12.219 1.00 90.12 87 LEU A C 1
ATOM 707 O O . LEU A 1 87 ? 4.252 -11.175 -12.094 1.00 90.12 87 LEU A O 1
ATOM 711 N N . TYR A 1 88 ? 2.291 -10.533 -11.196 1.00 92.44 88 TYR A N 1
ATOM 712 C CA . TYR A 1 88 ? 2.626 -10.915 -9.831 1.00 92.44 88 TYR A CA 1
ATOM 713 C C . TYR A 1 88 ? 2.939 -12.413 -9.694 1.00 92.44 88 TYR A C 1
ATOM 715 O O . TYR A 1 88 ? 3.883 -12.772 -9.000 1.00 92.44 88 TYR A O 1
ATOM 723 N N . ASN A 1 89 ? 2.222 -13.295 -10.393 1.00 89.50 89 ASN A N 1
ATOM 724 C CA . ASN A 1 89 ? 2.485 -14.741 -10.362 1.00 89.50 89 ASN A CA 1
ATOM 725 C C . ASN A 1 89 ? 3.736 -15.160 -11.154 1.00 89.50 89 ASN A C 1
ATOM 727 O O . ASN A 1 89 ? 4.293 -16.230 -10.917 1.00 89.50 89 ASN A O 1
ATOM 731 N N . LEU A 1 90 ? 4.174 -14.342 -12.113 1.00 86.56 90 LEU A N 1
ATOM 732 C CA . LEU A 1 90 ? 5.325 -14.644 -12.968 1.00 86.56 90 LEU A CA 1
ATOM 733 C C . LEU A 1 90 ? 6.645 -14.047 -12.452 1.00 86.56 90 LEU A C 1
ATOM 735 O O . LEU A 1 90 ? 7.713 -14.462 -12.917 1.00 86.56 90 LEU A O 1
ATOM 739 N N . THR A 1 91 ? 6.591 -13.073 -11.538 1.00 87.06 91 THR A N 1
ATOM 740 C CA . THR A 1 91 ? 7.786 -12.447 -10.954 1.00 87.06 91 THR A CA 1
ATOM 741 C C . THR A 1 91 ? 8.461 -13.356 -9.929 1.00 87.06 91 THR A C 1
ATOM 743 O O . THR A 1 91 ? 7.817 -14.081 -9.176 1.00 87.06 91 THR A O 1
ATOM 746 N N . ASN A 1 92 ? 9.789 -13.288 -9.855 1.00 84.44 92 ASN A N 1
ATOM 747 C CA . ASN A 1 92 ? 10.564 -14.019 -8.847 1.00 84.44 92 ASN A CA 1
ATOM 748 C C . ASN A 1 92 ? 10.621 -13.316 -7.488 1.00 84.44 92 ASN A C 1
ATOM 750 O O . ASN A 1 92 ? 11.031 -13.923 -6.501 1.00 84.44 92 ASN A O 1
ATOM 754 N N . LYS A 1 93 ? 10.265 -12.030 -7.439 1.00 88.94 93 LYS A N 1
ATOM 755 C CA . LYS A 1 93 ? 10.398 -11.183 -6.252 1.00 88.94 93 LYS A CA 1
ATOM 756 C C . LYS A 1 93 ? 9.069 -10.501 -5.941 1.00 88.94 93 LYS A C 1
ATOM 758 O O . LYS A 1 93 ? 8.880 -9.325 -6.239 1.00 88.94 93 LYS A O 1
ATOM 763 N N . GLN A 1 94 ? 8.142 -11.264 -5.368 1.00 91.75 94 GLN A N 1
ATOM 764 C CA . GLN A 1 94 ? 6.834 -10.767 -4.923 1.00 91.75 94 GLN A CA 1
ATOM 765 C C . GLN A 1 94 ? 6.970 -9.840 -3.702 1.00 91.75 94 GLN A C 1
ATOM 767 O O . GLN A 1 94 ? 6.364 -8.774 -3.657 1.00 91.75 94 GLN A O 1
ATOM 772 N N . PHE A 1 95 ? 7.872 -10.176 -2.777 1.00 91.88 95 PHE A N 1
ATOM 773 C CA . PHE A 1 95 ? 8.162 -9.389 -1.574 1.00 91.88 95 PHE A CA 1
ATOM 774 C C . PHE A 1 95 ? 9.338 -8.425 -1.788 1.00 91.88 95 PHE A C 1
ATOM 776 O O . PHE A 1 95 ? 10.368 -8.518 -1.122 1.00 91.88 95 PHE A O 1
ATOM 783 N N . ILE A 1 96 ? 9.218 -7.528 -2.768 1.00 95.12 96 ILE A N 1
ATOM 784 C CA . ILE A 1 96 ? 10.232 -6.506 -3.068 1.00 95.12 96 ILE A CA 1
ATOM 785 C C . ILE A 1 96 ? 9.747 -5.118 -2.661 1.00 95.12 96 ILE A C 1
ATOM 787 O O . ILE A 1 96 ? 8.557 -4.832 -2.777 1.00 95.12 96 ILE A O 1
ATOM 791 N N . SER A 1 97 ? 10.648 -4.260 -2.181 1.00 97.25 97 SER A N 1
ATOM 792 C CA . SER A 1 97 ? 10.300 -2.881 -1.839 1.00 97.25 97 SER A CA 1
ATOM 793 C C . SER A 1 97 ? 10.190 -1.993 -3.080 1.00 97.25 97 SER A C 1
ATOM 795 O O . SER A 1 97 ? 10.827 -2.258 -4.105 1.00 97.25 97 SER A O 1
ATOM 797 N N . VAL A 1 98 ? 9.409 -0.914 -2.989 1.00 97.44 98 VAL A N 1
ATOM 798 C CA . VAL A 1 98 ? 9.310 0.094 -4.059 1.00 97.44 98 VAL A CA 1
ATOM 799 C C . VAL A 1 98 ? 10.698 0.660 -4.373 1.00 97.44 98 VAL A C 1
ATOM 801 O O . VAL A 1 98 ? 11.128 0.645 -5.522 1.00 97.44 98 VAL A O 1
ATOM 804 N N . SER A 1 99 ? 11.458 1.039 -3.347 1.00 97.50 99 SER A N 1
ATOM 805 C CA . SER A 1 99 ? 12.846 1.503 -3.456 1.00 97.50 99 SER A CA 1
ATOM 806 C C . SER A 1 99 ? 13.732 0.570 -4.282 1.00 97.50 99 SER A C 1
ATOM 808 O O . SER A 1 99 ? 14.391 1.007 -5.226 1.00 97.50 99 SER A O 1
ATOM 810 N N . ALA A 1 100 ? 13.709 -0.736 -3.995 1.00 96.25 100 ALA A N 1
ATOM 811 C CA . ALA A 1 100 ? 14.535 -1.709 -4.704 1.00 96.25 100 ALA A CA 1
ATOM 812 C C . ALA A 1 100 ? 14.157 -1.835 -6.191 1.00 96.25 100 ALA A C 1
ATOM 814 O O . ALA A 1 100 ? 15.040 -1.998 -7.041 1.00 96.25 100 ALA A O 1
ATOM 815 N N . VAL A 1 101 ? 12.868 -1.724 -6.528 1.00 95.56 101 VAL A N 1
ATOM 816 C CA . VAL A 1 101 ? 12.407 -1.727 -7.926 1.00 95.56 101 VAL A CA 1
ATOM 817 C C . VAL A 1 101 ? 12.959 -0.528 -8.690 1.00 95.56 101 VAL A C 1
ATOM 819 O O . VAL A 1 101 ? 13.527 -0.704 -9.769 1.00 95.56 101 VAL A O 1
ATOM 822 N N . PHE A 1 102 ? 12.851 0.673 -8.122 1.00 94.69 102 PHE A N 1
ATOM 823 C CA . PHE A 1 102 ? 13.282 1.903 -8.789 1.00 94.69 102 PHE A CA 1
ATOM 824 C C . PHE A 1 102 ? 14.811 2.026 -8.842 1.00 94.69 102 PHE A C 1
ATOM 826 O O . PHE A 1 102 ? 15.353 2.317 -9.907 1.00 94.69 102 PHE A O 1
ATOM 833 N N . LYS A 1 103 ? 15.524 1.702 -7.753 1.00 93.88 103 LYS A N 1
ATOM 834 C CA . LYS A 1 103 ? 17.002 1.699 -7.707 1.00 93.88 103 LYS A CA 1
ATOM 835 C C . LYS A 1 103 ? 17.618 0.717 -8.703 1.00 93.88 103 LYS A C 1
AT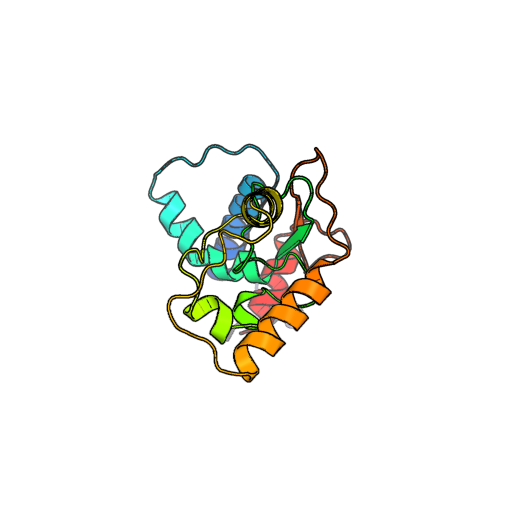OM 837 O O . LYS A 1 103 ? 18.645 1.013 -9.298 1.00 93.88 103 LYS A O 1
ATOM 842 N N . SER A 1 104 ? 16.979 -0.433 -8.922 1.00 92.19 104 SER A N 1
ATOM 843 C CA . SER A 1 104 ? 17.422 -1.402 -9.936 1.00 92.19 104 SER A CA 1
ATOM 844 C C . SER A 1 104 ? 16.919 -1.095 -11.347 1.00 92.19 104 SER A C 1
ATOM 846 O O . SER A 1 104 ? 17.065 -1.937 -12.230 1.00 92.19 104 SER A O 1
ATOM 848 N N . GLN A 1 105 ? 16.282 0.061 -11.571 1.00 90.25 105 GLN A N 1
ATOM 849 C CA . GLN A 1 105 ? 15.696 0.434 -12.860 1.00 90.25 105 GLN A CA 1
ATOM 850 C C . GLN A 1 105 ? 14.821 -0.690 -13.444 1.00 90.25 105 GLN A C 1
ATOM 852 O O . GLN A 1 105 ? 14.910 -1.030 -14.623 1.00 90.25 105 GLN A O 1
ATOM 857 N N . TRP A 1 106 ? 13.980 -1.299 -12.600 1.00 89.44 106 TRP A N 1
ATOM 858 C CA . TRP A 1 106 ? 13.062 -2.391 -12.949 1.00 89.44 106 TRP A CA 1
ATOM 859 C C . TRP A 1 106 ? 13.712 -3.732 -13.334 1.00 89.44 106 TRP A C 1
ATOM 861 O O . TRP A 1 106 ? 12.989 -4.672 -13.668 1.00 89.44 106 TRP A O 1
ATOM 871 N N . GLN A 1 107 ? 15.038 -3.877 -13.253 1.00 83.88 107 GLN A N 1
ATOM 872 C CA . GLN A 1 107 ? 15.736 -5.119 -13.627 1.00 83.88 107 GLN A CA 1
ATOM 873 C C . GLN A 1 107 ? 15.384 -6.300 -12.710 1.00 83.88 107 GLN A C 1
ATOM 875 O O . GLN A 1 107 ? 15.395 -7.457 -13.125 1.00 83.88 107 GLN A O 1
ATOM 880 N N . CYS A 1 108 ? 15.032 -6.016 -11.456 1.00 79.56 108 CYS A N 1
ATOM 881 C CA . CYS A 1 108 ? 14.637 -7.025 -10.475 1.00 79.56 108 CYS A CA 1
ATOM 882 C C . CYS A 1 108 ? 13.259 -7.656 -10.739 1.00 79.56 108 CYS A C 1
ATOM 884 O O . CYS A 1 108 ? 12.963 -8.708 -10.169 1.00 79.56 108 CYS A O 1
ATOM 886 N N . ILE A 1 109 ? 12.435 -7.042 -11.594 1.00 78.56 109 ILE A N 1
ATOM 887 C CA . ILE A 1 109 ? 11.154 -7.590 -12.041 1.00 78.56 109 ILE A CA 1
ATOM 888 C C . ILE A 1 109 ? 11.418 -8.386 -13.328 1.00 78.56 109 ILE A C 1
ATOM 890 O O . ILE A 1 109 ? 11.101 -7.968 -14.448 1.00 78.56 109 ILE A O 1
ATOM 894 N N . SER A 1 110 ? 12.074 -9.535 -13.143 1.00 70.94 110 SER A N 1
ATOM 895 C CA . SER A 1 110 ? 12.326 -10.535 -14.180 1.00 70.94 110 SER A CA 1
ATOM 896 C C . SER A 1 110 ? 11.255 -11.626 -14.147 1.00 70.94 110 SER A C 1
ATOM 898 O O . SER A 1 110 ? 10.743 -11.990 -13.087 1.00 70.94 110 SER A O 1
ATOM 900 N N . PHE A 1 111 ? 10.906 -12.145 -15.325 1.00 70.00 111 PHE A N 1
ATOM 901 C CA . PHE A 1 111 ? 9.818 -13.106 -15.504 1.00 70.00 111 PHE A CA 1
ATOM 902 C C . PHE A 1 111 ? 10.374 -14.409 -16.083 1.00 70.00 111 PHE A C 1
ATOM 904 O O . PHE A 1 111 ? 11.249 -14.381 -16.947 1.00 70.00 111 PHE A O 1
ATOM 911 N N . ARG A 1 112 ? 9.890 -15.558 -15.596 1.00 62.06 112 ARG A N 1
ATOM 912 C CA . ARG A 1 112 ? 10.498 -16.879 -15.863 1.00 62.06 112 ARG A CA 1
ATOM 913 C C . ARG A 1 112 ? 10.360 -17.408 -17.303 1.00 62.06 112 ARG A C 1
ATOM 915 O O . ARG A 1 112 ? 10.962 -18.434 -17.600 1.00 62.06 112 ARG A O 1
ATOM 922 N N . ARG A 1 113 ? 9.550 -16.799 -18.180 1.00 61.91 113 ARG A N 1
ATOM 923 C CA . ARG A 1 113 ? 9.245 -17.325 -19.530 1.00 61.91 113 ARG A CA 1
ATOM 924 C C . ARG A 1 113 ? 9.162 -16.215 -20.581 1.00 61.91 113 ARG A C 1
ATOM 926 O O . ARG A 1 113 ? 8.812 -15.086 -20.248 1.00 61.91 113 ARG A O 1
ATOM 933 N N . SER A 1 114 ? 9.468 -16.568 -21.835 1.00 55.34 114 SER A N 1
ATOM 934 C CA . SER A 1 114 ? 9.294 -15.695 -23.006 1.00 55.34 114 SER A CA 1
ATOM 935 C C . SER A 1 114 ? 7.818 -15.304 -23.176 1.00 55.34 114 SER A C 1
ATOM 937 O O . SER A 1 114 ? 6.927 -16.115 -22.918 1.00 55.34 114 SER A O 1
ATOM 939 N N . PHE A 1 115 ? 7.573 -14.042 -23.522 1.00 63.97 115 PHE A N 1
ATOM 940 C CA . PHE A 1 115 ? 6.284 -13.359 -23.373 1.00 63.97 115 PHE A CA 1
ATOM 941 C C . PHE A 1 115 ? 5.286 -13.670 -24.499 1.00 63.97 115 PHE A C 1
ATOM 943 O O . PHE A 1 115 ? 5.671 -13.769 -25.659 1.00 63.97 115 PHE A O 1
ATOM 950 N N . CYS A 1 116 ? 3.993 -13.724 -24.156 1.00 70.38 116 CYS A N 1
ATOM 951 C CA . CYS A 1 116 ? 2.901 -13.427 -25.088 1.00 70.38 116 CYS A CA 1
ATOM 952 C C . CYS A 1 116 ? 2.596 -11.914 -25.077 1.00 70.38 116 CYS A C 1
ATOM 954 O O . CYS A 1 116 ? 2.881 -11.238 -24.084 1.00 70.38 116 CYS A O 1
ATOM 956 N N . GLU A 1 117 ? 2.006 -11.394 -26.157 1.00 75.00 117 GLU A N 1
ATOM 957 C CA . GLU A 1 117 ? 1.689 -9.966 -26.365 1.00 75.00 117 GLU A CA 1
ATOM 958 C C . GLU A 1 117 ? 0.940 -9.327 -25.182 1.00 75.00 117 GLU A C 1
ATOM 960 O O . GLU A 1 117 ? 1.353 -8.293 -24.661 1.00 75.00 117 GLU A O 1
ATOM 965 N N . GLU A 1 118 ? -0.069 -10.021 -24.658 1.00 75.88 118 GLU A N 1
ATOM 966 C CA . GLU A 1 118 ? -0.866 -9.613 -23.492 1.00 75.88 118 GLU A CA 1
ATOM 967 C C . GLU A 1 118 ? -0.006 -9.238 -22.268 1.00 75.88 118 GLU A C 1
ATOM 969 O O . GLU A 1 118 ? -0.262 -8.268 -21.556 1.00 75.88 118 GLU A O 1
ATOM 974 N N . THR A 1 119 ? 1.064 -9.994 -22.010 1.00 79.25 119 THR A N 1
ATOM 975 C CA . THR A 1 119 ? 1.917 -9.745 -20.840 1.00 79.25 119 THR A CA 1
ATOM 976 C C . THR A 1 119 ? 2.841 -8.544 -21.070 1.00 79.25 119 THR A C 1
ATOM 978 O O . THR A 1 119 ? 3.193 -7.848 -20.116 1.00 79.25 119 THR A O 1
ATOM 981 N N . LEU A 1 120 ? 3.227 -8.269 -22.321 1.00 82.88 120 LEU A N 1
ATOM 982 C CA . LEU A 1 120 ? 3.978 -7.063 -22.670 1.00 82.88 120 LEU A CA 1
ATOM 983 C C . LEU A 1 120 ? 3.119 -5.812 -22.453 1.00 82.88 120 LEU A C 1
ATOM 985 O O . LEU A 1 120 ? 3.597 -4.849 -21.854 1.00 82.88 120 LEU A O 1
ATOM 989 N N . GLU A 1 121 ? 1.848 -5.858 -22.849 1.00 88.56 121 GLU A N 1
ATOM 990 C CA . GLU A 1 121 ? 0.903 -4.762 -22.630 1.00 88.56 121 GLU A CA 1
ATOM 991 C C . GLU A 1 121 ? 0.722 -4.460 -21.135 1.00 88.56 121 GLU A C 1
ATOM 993 O O . GLU A 1 121 ? 0.899 -3.316 -20.712 1.00 88.56 121 GLU A O 1
ATOM 998 N N . MET A 1 122 ? 0.488 -5.484 -20.303 1.00 89.25 122 MET A N 1
ATOM 999 C CA . MET A 1 122 ? 0.383 -5.311 -18.846 1.00 89.25 122 MET A CA 1
ATOM 1000 C C . MET A 1 122 ? 1.645 -4.674 -18.244 1.00 89.25 122 MET A C 1
ATOM 1002 O O . MET A 1 122 ? 1.551 -3.844 -17.339 1.00 89.25 122 MET A O 1
ATOM 1006 N N . ARG A 1 123 ? 2.842 -5.031 -18.735 1.00 87.75 123 ARG A N 1
ATOM 1007 C CA . ARG A 1 123 ? 4.101 -4.414 -18.276 1.00 87.75 123 ARG A CA 1
ATOM 1008 C C . ARG A 1 123 ? 4.174 -2.941 -18.657 1.00 87.75 123 ARG A C 1
ATOM 1010 O O . ARG A 1 123 ? 4.626 -2.137 -17.841 1.00 87.75 123 ARG A O 1
ATOM 1017 N N . THR A 1 124 ? 3.736 -2.585 -19.859 1.00 90.38 124 THR A N 1
ATOM 1018 C CA . THR A 1 124 ? 3.662 -1.190 -20.306 1.00 90.38 124 THR A CA 1
ATOM 1019 C C . THR A 1 124 ? 2.680 -0.400 -19.447 1.00 90.38 124 THR A C 1
ATOM 1021 O O . THR A 1 124 ? 3.047 0.651 -18.929 1.00 90.38 124 THR A O 1
ATOM 1024 N N . GLN A 1 125 ? 1.481 -0.931 -19.200 1.00 93.81 125 GLN A N 1
ATOM 1025 C CA . GLN A 1 125 ? 0.482 -0.301 -18.331 1.00 93.81 125 GLN A CA 1
ATOM 1026 C C . GLN A 1 125 ? 1.008 -0.104 -16.900 1.00 93.81 125 GLN A C 1
ATOM 1028 O O . GLN A 1 125 ? 0.850 0.974 -16.327 1.00 93.81 125 GLN A O 1
ATOM 1033 N N . LEU A 1 126 ? 1.691 -1.107 -16.338 1.00 94.00 126 LEU A N 1
ATOM 1034 C CA . LEU A 1 126 ? 2.335 -1.006 -15.027 1.00 94.00 126 LEU A CA 1
ATOM 1035 C C . LEU A 1 126 ? 3.405 0.098 -15.000 1.00 94.00 126 LEU A C 1
ATOM 1037 O O . LEU A 1 126 ? 3.440 0.896 -14.067 1.00 94.00 126 LEU A O 1
ATOM 1041 N N . ARG A 1 127 ? 4.262 0.177 -16.025 1.00 92.50 127 ARG A N 1
ATOM 1042 C CA . ARG A 1 127 ? 5.275 1.240 -16.124 1.00 92.50 127 ARG A CA 1
ATOM 1043 C C . ARG A 1 127 ? 4.646 2.622 -16.250 1.00 92.50 127 ARG A C 1
ATOM 1045 O O . ARG A 1 127 ? 5.096 3.542 -15.575 1.00 92.50 127 ARG A O 1
ATOM 1052 N N . MET A 1 128 ? 3.599 2.753 -17.060 1.00 94.44 128 MET A N 1
ATOM 1053 C CA . MET A 1 128 ? 2.861 4.006 -17.227 1.00 94.44 128 MET A CA 1
ATOM 1054 C C . MET A 1 128 ? 2.221 4.464 -15.918 1.00 94.44 128 MET A C 1
ATOM 1056 O O . MET A 1 128 ? 2.332 5.635 -15.565 1.00 94.44 128 MET A O 1
ATOM 1060 N N . LEU A 1 129 ? 1.627 3.542 -15.154 1.00 95.38 129 LEU A N 1
ATOM 1061 C CA . LEU A 1 129 ? 1.073 3.839 -13.832 1.00 95.38 129 LEU A CA 1
ATOM 1062 C C . LEU A 1 129 ? 2.137 4.412 -12.882 1.00 95.38 129 LEU A C 1
ATOM 1064 O O . LEU A 1 129 ? 1.828 5.276 -12.068 1.00 95.38 129 LEU A O 1
ATOM 1068 N N . CYS A 1 130 ? 3.385 3.960 -13.004 1.00 95.38 130 CYS A N 1
ATOM 1069 C CA . CYS A 1 130 ? 4.499 4.379 -12.159 1.00 95.38 130 CYS A CA 1
ATOM 1070 C C . CYS A 1 130 ? 5.312 5.571 -12.699 1.00 95.38 130 CYS A C 1
ATOM 1072 O O . CYS A 1 130 ? 6.251 5.992 -12.025 1.00 95.38 130 CYS A O 1
ATOM 1074 N N . LEU A 1 131 ? 4.986 6.125 -13.874 1.00 91.62 131 LEU A N 1
ATOM 1075 C CA . LEU A 1 131 ? 5.824 7.110 -14.576 1.00 91.62 131 LEU A CA 1
ATOM 1076 C C . LEU A 1 131 ? 6.060 8.409 -13.778 1.00 91.62 131 LEU A C 1
ATOM 1078 O O . LEU A 1 131 ? 7.095 9.043 -13.938 1.00 91.62 131 LEU A O 1
ATOM 1082 N N . GLY A 1 132 ? 5.125 8.784 -12.900 1.00 89.38 132 GLY A N 1
ATOM 1083 C CA . GLY A 1 132 ? 5.215 9.980 -12.049 1.00 89.38 132 GLY A CA 1
ATOM 1084 C C . GLY A 1 132 ? 5.699 9.728 -10.618 1.00 89.38 132 GLY A C 1
ATOM 1085 O O . GLY A 1 132 ? 5.587 10.614 -9.775 1.00 89.38 132 GLY A O 1
ATOM 1086 N N . VAL A 1 133 ? 6.166 8.519 -10.300 1.00 94.69 133 VAL A N 1
ATOM 1087 C CA . VAL A 1 133 ? 6.628 8.194 -8.945 1.00 94.69 133 VAL A CA 1
ATOM 1088 C C . VAL A 1 133 ? 8.047 8.719 -8.751 1.00 94.69 133 VAL A C 1
ATOM 1090 O O . VAL A 1 133 ? 8.988 8.219 -9.366 1.00 94.69 133 VAL A O 1
ATOM 1093 N N . CYS A 1 134 ? 8.196 9.675 -7.837 1.00 93.94 134 CYS A N 1
ATOM 1094 C CA . CYS A 1 134 ? 9.485 10.211 -7.411 1.00 93.94 134 CYS A CA 1
ATOM 1095 C C . CYS A 1 134 ? 9.721 9.866 -5.940 1.00 93.94 134 CYS A C 1
ATOM 1097 O O . CYS A 1 134 ? 9.000 10.349 -5.067 1.00 93.94 134 CYS A O 1
ATOM 1099 N N . LEU A 1 135 ? 10.726 9.030 -5.677 1.00 96.56 135 LEU A N 1
ATOM 1100 C CA . LEU A 1 135 ? 11.156 8.732 -4.313 1.00 96.56 135 LEU A CA 1
ATOM 1101 C C . LEU A 1 135 ? 11.927 9.922 -3.733 1.00 96.56 135 LEU A C 1
ATOM 1103 O O . LEU A 1 135 ? 12.593 10.653 -4.467 1.00 96.56 135 LEU A O 1
ATOM 1107 N N . ASN A 1 136 ? 11.839 10.102 -2.421 1.00 95.94 136 ASN A N 1
ATOM 1108 C CA . ASN A 1 136 ? 12.532 11.158 -1.684 1.00 95.94 136 ASN A CA 1
ATOM 1109 C C . ASN A 1 136 ? 13.211 10.586 -0.428 1.00 95.94 136 ASN A C 1
ATOM 1111 O O . ASN A 1 136 ? 13.245 9.374 -0.236 1.00 95.94 136 ASN A O 1
ATOM 1115 N N . GLU A 1 137 ? 13.796 11.447 0.400 1.00 95.94 137 GLU A N 1
ATOM 1116 C CA . GLU A 1 137 ? 14.541 11.026 1.595 1.00 95.94 137 GLU A CA 1
ATOM 1117 C C . GLU A 1 137 ? 13.640 10.730 2.807 1.00 95.94 137 GLU A C 1
ATOM 1119 O O . GLU A 1 137 ? 14.087 10.106 3.769 1.00 95.94 137 GLU A O 1
ATOM 1124 N N . GLU A 1 138 ? 12.361 11.113 2.755 1.00 96.00 138 GLU A N 1
ATOM 1125 C CA . GLU A 1 138 ? 11.416 10.928 3.857 1.00 96.00 138 GLU A CA 1
ATOM 1126 C C . GLU A 1 138 ? 11.013 9.460 4.028 1.00 96.00 138 GLU A C 1
ATOM 1128 O O . GLU A 1 138 ? 10.979 8.670 3.083 1.00 96.00 138 GLU A O 1
ATOM 1133 N N . HIS A 1 139 ? 10.627 9.082 5.243 1.00 94.69 139 HIS A N 1
ATOM 1134 C CA . HIS A 1 139 ? 10.106 7.743 5.494 1.00 94.69 139 HIS A CA 1
ATOM 1135 C C . HIS A 1 139 ? 8.728 7.522 4.856 1.00 94.69 139 HIS A C 1
ATOM 1137 O O . HIS A 1 139 ? 7.873 8.413 4.815 1.00 94.69 139 HIS A O 1
ATOM 1143 N N . ASP A 1 140 ? 8.495 6.285 4.409 1.00 95.38 140 ASP A N 1
ATOM 1144 C CA . ASP A 1 140 ? 7.167 5.823 4.012 1.00 95.38 140 ASP A CA 1
ATOM 1145 C C . ASP A 1 140 ? 6.173 5.977 5.169 1.00 95.38 140 ASP A C 1
ATOM 1147 O O . ASP A 1 140 ? 6.489 5.686 6.324 1.00 95.38 140 ASP A O 1
ATOM 1151 N N . ARG A 1 141 ? 4.945 6.389 4.850 1.00 94.19 141 ARG A N 1
ATOM 1152 C CA . ARG A 1 141 ? 3.872 6.579 5.831 1.00 94.19 141 ARG A CA 1
ATOM 1153 C C . ARG A 1 141 ? 2.696 5.665 5.548 1.00 94.19 141 ARG A C 1
ATOM 1155 O O . ARG A 1 141 ? 2.283 5.477 4.403 1.00 94.19 141 ARG A O 1
ATOM 1162 N N . CYS A 1 142 ? 2.120 5.110 6.606 1.00 94.88 142 CYS A N 1
ATOM 1163 C CA . CYS A 1 142 ? 0.865 4.384 6.519 1.00 94.88 142 CYS A CA 1
ATOM 1164 C C . CYS A 1 142 ? -0.295 5.362 6.725 1.00 94.88 142 CYS A C 1
ATOM 1166 O O . CYS A 1 142 ? -0.294 6.127 7.683 1.00 94.88 142 CYS A O 1
ATOM 1168 N N . ILE A 1 143 ? -1.281 5.334 5.832 1.00 96.31 143 ILE A N 1
ATOM 1169 C CA . ILE A 1 143 ? -2.477 6.178 5.856 1.00 96.31 143 ILE A CA 1
ATOM 1170 C C . ILE A 1 143 ? -3.693 5.288 6.098 1.00 96.31 143 ILE A C 1
ATOM 1172 O O . ILE A 1 143 ? -3.951 4.340 5.352 1.00 96.31 143 ILE A O 1
ATOM 1176 N N . TRP A 1 144 ? -4.457 5.600 7.140 1.00 97.12 144 TRP A N 1
ATOM 1177 C CA . TRP A 1 144 ? -5.669 4.877 7.499 1.00 97.12 144 TRP A CA 1
ATOM 1178 C C . TRP A 1 144 ? -6.850 5.319 6.631 1.00 97.12 144 TRP A C 1
ATOM 1180 O O . TRP A 1 144 ? -7.253 6.477 6.668 1.00 97.12 144 TRP A O 1
ATOM 1190 N N . LYS A 1 145 ? -7.443 4.401 5.862 1.00 95.88 145 LYS A N 1
ATOM 1191 C CA . LYS A 1 145 ? -8.495 4.731 4.882 1.00 95.88 145 LYS A CA 1
ATOM 1192 C C . LYS A 1 145 ? -9.869 4.991 5.502 1.00 95.88 145 LYS A C 1
ATOM 1194 O O . LYS A 1 145 ? -10.727 5.558 4.839 1.00 95.88 145 LYS A O 1
ATOM 1199 N N . LEU A 1 146 ? -10.100 4.567 6.747 1.00 96.00 146 LEU A N 1
ATOM 1200 C CA . LEU A 1 146 ? -11.419 4.680 7.390 1.00 96.00 146 LEU A CA 1
ATOM 1201 C C . LEU A 1 146 ? -11.638 6.028 8.097 1.00 96.00 146 LEU A C 1
ATOM 1203 O O . LEU A 1 146 ? -12.643 6.206 8.785 1.00 96.00 146 LEU A O 1
ATOM 1207 N N . THR A 1 147 ? -10.688 6.959 7.996 1.00 96.50 147 THR A N 1
ATOM 1208 C CA . THR A 1 147 ? -10.795 8.300 8.578 1.00 96.50 147 THR A CA 1
ATOM 1209 C C . THR A 1 147 ? -10.270 9.346 7.600 1.00 96.50 147 THR A C 1
ATOM 1211 O O . THR A 1 147 ? -9.268 9.139 6.923 1.00 96.50 147 THR A O 1
ATOM 1214 N N . ASN A 1 148 ? -10.908 10.519 7.570 1.00 95.00 148 ASN A N 1
ATOM 1215 C CA . ASN A 1 148 ? -10.468 11.628 6.712 1.00 95.00 148 ASN A CA 1
ATOM 1216 C C . ASN A 1 148 ? -9.107 12.204 7.135 1.00 95.00 148 ASN A C 1
ATOM 1218 O O . ASN A 1 148 ? -8.403 12.782 6.317 1.00 95.00 148 ASN A O 1
ATOM 1222 N N . SER A 1 149 ? -8.726 12.044 8.407 1.00 95.50 149 SER A N 1
ATOM 1223 C CA . SER A 1 149 ? -7.414 12.466 8.909 1.00 95.50 149 SER A CA 1
ATOM 1224 C C . SER A 1 149 ? -6.277 11.536 8.485 1.00 95.50 149 SER A C 1
ATOM 1226 O O . SER A 1 149 ? -5.114 11.849 8.736 1.00 95.50 149 SER A O 1
ATOM 1228 N N . GLY A 1 150 ? -6.588 10.364 7.922 1.00 95.44 150 GLY A N 1
ATOM 1229 C CA . GLY A 1 150 ? -5.596 9.334 7.644 1.00 95.44 150 GLY A CA 1
ATOM 1230 C C . GLY A 1 150 ? -5.024 8.671 8.899 1.00 95.44 150 GLY A C 1
ATOM 1231 O O . GLY A 1 150 ? -4.074 7.905 8.784 1.00 95.44 150 GLY A O 1
ATOM 1232 N N . GLN A 1 151 ? -5.568 8.952 10.089 1.00 95.81 151 GLN A N 1
ATOM 1233 C CA . GLN A 1 151 ? -5.079 8.427 11.366 1.00 95.81 151 GLN A CA 1
ATOM 1234 C C . GLN A 1 151 ? -5.914 7.246 11.851 1.00 95.81 151 GLN A C 1
ATOM 1236 O O . GLN A 1 151 ? -7.149 7.261 11.782 1.00 95.81 151 GLN A O 1
ATOM 1241 N N . PHE A 1 152 ? -5.240 6.240 12.405 1.00 95.12 152 PHE A N 1
ATOM 1242 C CA . PHE A 1 152 ? -5.909 5.069 12.954 1.00 95.12 152 PHE A CA 1
ATOM 1243 C C . PHE A 1 152 ? -6.848 5.429 14.109 1.00 95.12 152 PHE A C 1
ATOM 1245 O O . PHE A 1 152 ? -6.501 6.165 15.033 1.00 95.12 152 PHE A O 1
ATOM 1252 N N . SER A 1 153 ? -8.033 4.820 14.103 1.00 95.50 153 SER A N 1
ATOM 1253 C CA . SER A 1 153 ? -8.977 4.896 15.212 1.00 95.50 153 SER A CA 1
ATOM 1254 C C . SER A 1 153 ? -9.656 3.555 15.439 1.00 95.50 153 SER A C 1
ATOM 1256 O O . SER A 1 153 ? -10.286 3.007 14.531 1.00 95.50 153 SER A O 1
ATOM 1258 N N . ILE A 1 154 ? -9.618 3.084 16.690 1.00 94.19 154 ILE A N 1
ATOM 1259 C CA . ILE A 1 154 ? -10.349 1.888 17.136 1.00 94.19 154 ILE A CA 1
ATOM 1260 C C . ILE A 1 154 ? -11.827 1.993 16.747 1.00 94.19 154 ILE A C 1
ATOM 1262 O O . ILE A 1 154 ? -12.399 1.017 16.283 1.00 94.19 154 ILE A O 1
ATOM 1266 N N . LYS A 1 155 ? -12.441 3.176 16.903 1.00 94.25 155 LYS A N 1
ATOM 1267 C CA . LYS A 1 155 ? -13.862 3.394 16.594 1.00 94.25 155 LYS A CA 1
ATOM 1268 C C . LYS A 1 155 ? -14.162 3.142 15.115 1.00 94.25 155 LYS A C 1
ATOM 1270 O O . LYS A 1 155 ? -15.141 2.477 14.806 1.00 94.25 155 LYS A O 1
ATOM 1275 N N . SER A 1 156 ? -13.310 3.645 14.218 1.00 95.62 156 SER A N 1
ATOM 1276 C CA . SER A 1 156 ? -13.498 3.467 12.771 1.00 95.62 156 SER A CA 1
ATOM 1277 C C . SER A 1 156 ? -13.394 2.000 12.345 1.00 95.62 156 SER A C 1
ATOM 1279 O O . SER A 1 156 ? -14.225 1.527 11.577 1.00 95.62 156 SER A O 1
ATOM 1281 N N . LEU A 1 157 ? -12.424 1.260 12.899 1.00 95.75 157 LEU A N 1
ATOM 1282 C CA . LEU A 1 157 ? -12.243 -0.161 12.608 1.00 95.75 157 LEU A CA 1
ATOM 1283 C C . LEU A 1 157 ? -13.380 -1.005 13.189 1.00 95.75 157 LEU A C 1
ATOM 1285 O O . LEU A 1 157 ? -13.919 -1.864 12.499 1.00 95.75 157 LEU A O 1
ATOM 1289 N N . TYR A 1 158 ? -13.759 -0.728 14.438 1.00 93.75 158 TYR A N 1
ATOM 1290 C CA . TYR A 1 158 ? -14.851 -1.417 15.115 1.00 93.75 158 TYR A CA 1
ATOM 1291 C C . TYR A 1 158 ? -16.159 -1.290 14.330 1.00 93.75 158 TYR A C 1
ATOM 1293 O O . TYR A 1 158 ? -16.821 -2.294 14.097 1.00 93.75 158 TYR A O 1
ATOM 1301 N N . ASN A 1 159 ? -16.505 -0.077 13.884 1.00 93.88 159 ASN A N 1
ATOM 1302 C CA . ASN A 1 159 ? -17.708 0.150 13.084 1.00 93.88 159 ASN A CA 1
ATOM 1303 C C . ASN A 1 159 ? -17.652 -0.624 11.758 1.00 93.88 159 ASN A C 1
ATOM 1305 O O . ASN A 1 159 ? -18.570 -1.375 11.469 1.00 93.88 159 ASN A O 1
ATOM 1309 N N . MET A 1 160 ? -16.539 -0.544 11.017 1.00 95.00 160 MET A N 1
ATOM 1310 C CA . MET A 1 160 ? -16.382 -1.267 9.746 1.00 95.00 160 MET A CA 1
ATOM 1311 C C . MET A 1 160 ? -16.524 -2.787 9.896 1.00 95.00 160 MET A C 1
ATOM 1313 O O . MET A 1 160 ? -17.120 -3.435 9.042 1.00 95.00 160 MET A O 1
ATOM 1317 N N . LEU A 1 161 ? -15.971 -3.367 10.966 1.00 93.31 161 LEU A N 1
ATOM 1318 C CA . LEU A 1 161 ? -16.084 -4.803 11.232 1.00 93.31 161 LEU A CA 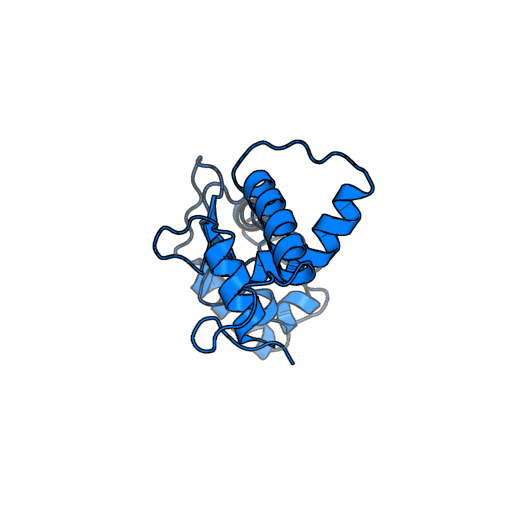1
ATOM 1319 C C . LEU A 1 161 ? -17.496 -5.198 11.664 1.00 93.31 161 LEU A C 1
ATOM 1321 O O . LEU A 1 161 ? -17.971 -6.252 11.256 1.00 93.31 161 LEU A O 1
ATOM 1325 N N . LYS A 1 162 ? -18.160 -4.351 12.454 1.00 91.19 162 LYS A N 1
ATOM 1326 C CA . LYS A 1 162 ? -19.536 -4.583 12.892 1.00 91.19 162 LYS A CA 1
ATOM 1327 C C . LYS A 1 162 ? -20.526 -4.502 11.728 1.00 91.19 162 LYS A C 1
ATOM 1329 O O . LYS A 1 162 ? -21.430 -5.317 11.664 1.00 91.19 162 LYS A O 1
ATOM 1334 N N . ASP A 1 163 ? -20.328 -3.568 10.802 1.00 90.12 163 ASP A N 1
ATOM 1335 C CA . ASP A 1 163 ? -21.197 -3.391 9.629 1.00 90.12 163 ASP A CA 1
ATOM 1336 C C . ASP A 1 163 ? -21.043 -4.527 8.594 1.00 90.12 163 ASP A C 1
ATOM 1338 O O . ASP A 1 163 ? -21.845 -4.637 7.670 1.00 90.12 163 ASP A O 1
ATOM 1342 N N . LYS A 1 164 ? -20.001 -5.363 8.721 1.00 80.88 164 LYS A N 1
ATOM 1343 C CA . LYS A 1 164 ? -19.748 -6.535 7.864 1.00 80.88 164 LYS A CA 1
ATOM 1344 C C . LYS A 1 164 ? -20.331 -7.849 8.400 1.00 80.88 164 LYS A C 1
ATOM 1346 O O . LYS A 1 164 ? -20.203 -8.858 7.704 1.00 80.88 164 LYS A O 1
ATOM 1351 N N . GLN A 1 165 ? -20.880 -7.857 9.615 1.00 67.81 165 GLN A N 1
ATOM 1352 C CA . GLN A 1 165 ? -21.550 -9.014 10.225 1.00 67.81 165 GLN A CA 1
ATOM 1353 C C . GLN A 1 165 ? -23.041 -9.008 9.895 1.00 67.81 165 GLN A C 1
ATOM 1355 O O . GLN A 1 165 ? -23.570 -10.114 9.655 1.00 67.81 165 GLN A O 1
#

Secondary structure (DSSP, 8-state):
----GGGT------HHHHHHHHHHHHHHHHHHS------SHHHHHHHHHHHHHHHHEEEE-SS-SSSBTTTS--SSSS-HHHH-HHHHHHBS-SS-BHHHHHHTTTTT--BSSPPPHHHHHHHHHHHHHTTT----SSPPEEEETTSTT----HHHHHHHHHTT-

Sequence (165 aa):
MSFSRDQGGLGVTDLDIKNISLLCKWLWKLENEDGKRGQSHFWQGLMQVKNIFINCCRKQVGNGDRTCFWEEHWIGDAPLCSKFPRLYNLTNKQFISVSAVFKSQWQCISFRRSFCEETLEMRTQLRMLCLGVCLNEEHDRCIWKLTNSGQFSIKSLYNMLKDKQ